Protein AF-A0A227J5T1-F1 (afdb_monomer_lite)

Sequence (65 aa):
ERVAQFMQAKEYRFENINDPSSDIMREWKISVTPTIYILRNGEVTSITTGITTPIGILARICLAR

Organism: Vibrio parahaemolyticus (NCBI:txid670)

Structure (mmCIF, N/CA/C/O backbone):
data_AF-A0A227J5T1-F1
#
_entry.id   AF-A0A227J5T1-F1
#
loop_
_atom_site.group_PDB
_atom_site.id
_atom_site.type_symbol
_atom_site.label_atom_id
_atom_site.label_alt_id
_atom_site.label_comp_id
_atom_site.label_asym_id
_atom_site.label_entity_id
_atom_site.label_seq_id
_atom_site.pdbx_PDB_ins_code
_atom_site.Cartn_x
_atom_site.Cartn_y
_atom_site.Cartn_z
_atom_site.occupancy
_atom_site.B_iso_or_equiv
_atom_site.auth_seq_id
_atom_site.auth_comp_id
_atom_site.auth_asym_id
_atom_site.auth_atom_id
_atom_site.pdbx_PDB_model_num
ATOM 1 N N . GLU A 1 1 ? -12.062 -4.975 15.483 1.00 82.12 1 GLU A N 1
ATOM 2 C CA . GLU A 1 1 ? -12.909 -3.765 15.638 1.00 82.12 1 GLU A CA 1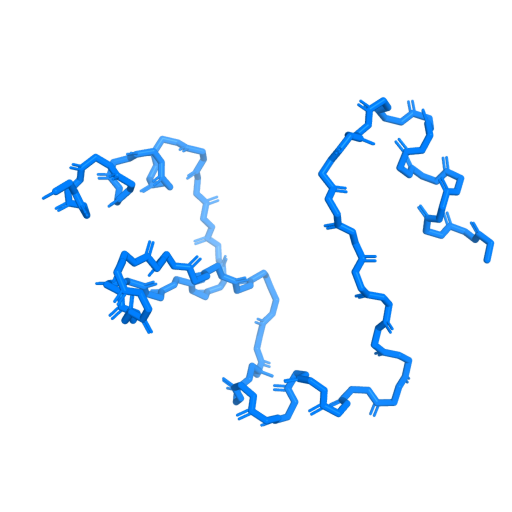
ATOM 3 C C . GLU A 1 1 ? -12.194 -2.455 15.299 1.00 82.12 1 GLU A C 1
ATOM 5 O O . GLU A 1 1 ? -12.700 -1.728 14.455 1.00 82.12 1 GLU A O 1
ATOM 10 N N . ARG A 1 2 ? -11.003 -2.172 15.856 1.00 94.94 2 ARG A N 1
ATOM 11 C CA . ARG A 1 2 ? -10.262 -0.905 15.642 1.00 94.94 2 ARG A CA 1
ATOM 12 C C . ARG A 1 2 ? -10.146 -0.442 14.180 1.00 94.94 2 ARG A C 1
ATOM 14 O O . ARG A 1 2 ? -10.378 0.728 13.900 1.00 94.94 2 ARG A O 1
ATOM 21 N N . VAL A 1 3 ? -9.776 -1.332 13.254 1.00 95.19 3 VAL A N 1
ATOM 22 C CA . VAL A 1 3 ? -9.614 -0.961 11.834 1.00 95.19 3 VAL A CA 1
ATOM 23 C C . VAL A 1 3 ? -10.958 -0.577 11.211 1.00 95.19 3 VAL A C 1
ATOM 25 O O . VAL A 1 3 ? -11.050 0.455 10.562 1.00 95.19 3 VAL A O 1
ATOM 28 N N . ALA A 1 4 ? -12.018 -1.346 11.474 1.00 94.75 4 ALA A N 1
ATOM 29 C CA . ALA A 1 4 ? -13.358 -1.047 10.969 1.00 94.75 4 ALA A CA 1
ATOM 30 C C . ALA A 1 4 ? -13.882 0.305 11.489 1.00 94.75 4 ALA A C 1
ATOM 32 O O . ALA A 1 4 ? -14.399 1.105 10.715 1.00 94.75 4 ALA A O 1
ATOM 33 N N . GLN A 1 5 ? -13.671 0.601 12.775 1.00 96.50 5 GLN A N 1
ATOM 34 C CA . GLN A 1 5 ? -14.019 1.900 13.364 1.00 96.50 5 GLN A CA 1
ATOM 35 C C . GLN A 1 5 ? -13.226 3.052 12.732 1.00 96.50 5 GLN A C 1
ATOM 37 O O . GLN A 1 5 ? -13.790 4.107 12.457 1.00 96.50 5 GLN A O 1
ATOM 42 N N . PHE A 1 6 ? -11.929 2.858 12.463 1.00 97.38 6 PHE A N 1
ATOM 43 C CA . PHE A 1 6 ? -11.108 3.860 11.779 1.00 97.38 6 PHE A CA 1
ATOM 44 C C . PHE A 1 6 ? -11.605 4.130 10.353 1.00 97.38 6 PHE A C 1
ATOM 46 O O . PHE A 1 6 ? -11.734 5.289 9.965 1.00 97.38 6 PHE A O 1
ATOM 53 N N . MET A 1 7 ? -11.931 3.074 9.601 1.00 97.06 7 MET A N 1
ATOM 54 C CA . MET A 1 7 ? -12.508 3.187 8.258 1.00 97.06 7 MET A CA 1
ATOM 55 C C . MET A 1 7 ? -13.827 3.968 8.286 1.00 97.06 7 MET A C 1
ATOM 57 O O . MET A 1 7 ? -14.008 4.880 7.483 1.00 97.06 7 MET A O 1
ATOM 61 N N . GLN A 1 8 ? -14.703 3.677 9.255 1.00 97.00 8 GLN A N 1
ATOM 62 C CA . GLN A 1 8 ? -15.968 4.390 9.442 1.00 97.00 8 GLN A CA 1
ATOM 63 C C . GLN A 1 8 ? -15.749 5.870 9.783 1.00 97.00 8 GLN A C 1
ATOM 65 O O . GLN A 1 8 ? -16.328 6.737 9.136 1.00 97.00 8 GLN A O 1
ATOM 70 N N . ALA A 1 9 ? -14.889 6.170 10.758 1.00 98.06 9 ALA A N 1
ATOM 71 C CA . ALA A 1 9 ? -14.614 7.540 11.197 1.00 98.06 9 ALA A CA 1
ATOM 72 C C . ALA A 1 9 ? -13.943 8.401 10.112 1.00 98.06 9 ALA A C 1
ATOM 74 O O . ALA A 1 9 ? -14.060 9.624 10.132 1.00 98.06 9 ALA A O 1
ATOM 75 N N . LYS A 1 10 ? -13.215 7.775 9.180 1.00 97.81 10 LYS A N 1
ATOM 76 C CA . LYS A 1 10 ? -12.602 8.435 8.019 1.00 97.81 10 LYS A CA 1
ATOM 77 C C . LYS A 1 10 ? -13.472 8.414 6.765 1.00 97.81 10 LYS A C 1
ATOM 79 O O . LYS A 1 10 ? -13.034 8.927 5.738 1.00 97.81 10 LYS A O 1
ATOM 84 N N . GLU A 1 11 ? -14.662 7.821 6.845 1.00 97.88 11 GLU A N 1
ATOM 85 C CA . GLU A 1 11 ? -15.582 7.638 5.719 1.00 97.88 11 GLU A CA 1
ATOM 86 C C . GLU A 1 11 ? -14.936 6.921 4.520 1.00 97.88 11 GLU A C 1
ATOM 88 O O . GLU A 1 11 ? -15.290 7.144 3.360 1.00 97.88 11 GLU A O 1
ATOM 93 N N . TYR A 1 12 ? -13.971 6.041 4.789 1.00 97.25 12 TYR A N 1
ATOM 94 C CA . TYR A 1 12 ? -13.326 5.243 3.759 1.00 97.25 12 TYR A CA 1
ATOM 95 C C . TYR A 1 12 ? -14.263 4.134 3.286 1.00 97.25 12 TYR A C 1
ATOM 97 O O . TYR A 1 12 ? -14.781 3.354 4.080 1.00 97.25 12 TYR A O 1
ATOM 105 N N . ARG A 1 13 ? -14.464 4.073 1.966 1.00 96.06 13 ARG A N 1
ATOM 106 C CA . ARG A 1 13 ? -15.387 3.137 1.301 1.00 96.06 13 ARG A CA 1
ATOM 107 C C . ARG A 1 13 ? -14.682 2.086 0.442 1.00 96.06 13 ARG A C 1
ATOM 109 O O . ARG A 1 13 ? -15.348 1.359 -0.281 1.00 96.06 13 ARG A O 1
ATOM 116 N N . PHE A 1 14 ? -13.351 2.053 0.459 1.00 95.75 14 PHE A N 1
ATOM 117 C CA . PHE A 1 14 ? -12.592 1.024 -0.244 1.00 95.75 14 PHE A CA 1
ATOM 118 C C . PHE A 1 14 ? -12.566 -0.273 0.571 1.00 95.75 14 PHE A C 1
ATOM 120 O O . PHE A 1 14 ? -12.581 -0.238 1.803 1.00 95.75 14 PHE A O 1
ATOM 127 N N . GLU A 1 15 ? -12.506 -1.404 -0.131 1.00 94.69 15 GLU A N 1
ATOM 128 C CA . GLU A 1 15 ? -12.390 -2.728 0.481 1.00 94.69 15 GLU A CA 1
ATOM 129 C C . GLU A 1 15 ? -11.114 -2.836 1.323 1.00 94.69 15 GLU A C 1
ATOM 131 O O . GLU A 1 15 ? -10.035 -2.407 0.911 1.00 94.69 15 GLU A O 1
ATOM 136 N N . ASN A 1 16 ? -11.236 -3.434 2.505 1.00 94.50 16 ASN A N 1
ATOM 137 C CA . ASN A 1 16 ? -10.121 -3.679 3.412 1.00 94.50 16 ASN A CA 1
ATOM 138 C C . ASN A 1 16 ? -10.087 -5.159 3.796 1.00 94.50 16 ASN A C 1
ATOM 140 O O . ASN A 1 16 ? -11.068 -5.696 4.309 1.00 94.50 16 ASN A O 1
ATOM 144 N N . ILE A 1 17 ? -8.924 -5.782 3.625 1.00 93.62 17 ILE A N 1
ATOM 145 C CA . ILE A 1 17 ? -8.653 -7.146 4.066 1.00 93.62 17 ILE A CA 1
ATOM 146 C C . ILE A 1 17 ? -7.702 -7.063 5.261 1.00 93.62 17 ILE A C 1
ATOM 148 O O . ILE A 1 17 ? -6.559 -6.631 5.129 1.00 93.62 17 ILE A O 1
ATOM 152 N N . ASN A 1 18 ? -8.174 -7.475 6.440 1.00 94.12 18 ASN A N 1
ATOM 153 C CA . ASN A 1 18 ? -7.323 -7.552 7.626 1.00 94.12 18 ASN A CA 1
ATOM 154 C C . ASN A 1 18 ? -6.445 -8.810 7.542 1.00 94.12 18 ASN A C 1
ATOM 156 O O . ASN A 1 18 ? -6.978 -9.912 7.452 1.00 94.12 18 ASN A O 1
ATOM 160 N N . ASP A 1 19 ? -5.126 -8.645 7.645 1.00 94.69 19 ASP A N 1
ATOM 161 C CA . ASP A 1 19 ? -4.136 -9.730 7.574 1.00 94.69 19 ASP A CA 1
ATOM 162 C C . ASP A 1 19 ? -3.425 -9.935 8.935 1.00 94.69 19 ASP A C 1
ATOM 164 O O . ASP A 1 19 ? -2.281 -9.509 9.115 1.00 94.69 19 ASP A O 1
ATOM 168 N N . PRO A 1 20 ? -4.101 -10.515 9.951 1.00 94.62 20 PRO A N 1
ATOM 169 C CA . PRO A 1 20 ? -3.567 -10.613 11.313 1.00 94.62 20 PRO A CA 1
ATOM 170 C C . PRO A 1 20 ? -2.386 -11.585 11.440 1.00 94.62 20 PRO A C 1
ATOM 172 O O . PRO A 1 20 ? -1.565 -11.430 12.341 1.00 94.62 20 PRO A O 1
ATOM 175 N N . SER A 1 21 ? -2.300 -12.585 10.562 1.00 96.12 21 SER A N 1
ATOM 176 C CA . SER A 1 21 ? -1.200 -13.550 10.502 1.00 96.12 21 SER A CA 1
ATOM 177 C C . SER A 1 21 ? -0.072 -13.093 9.576 1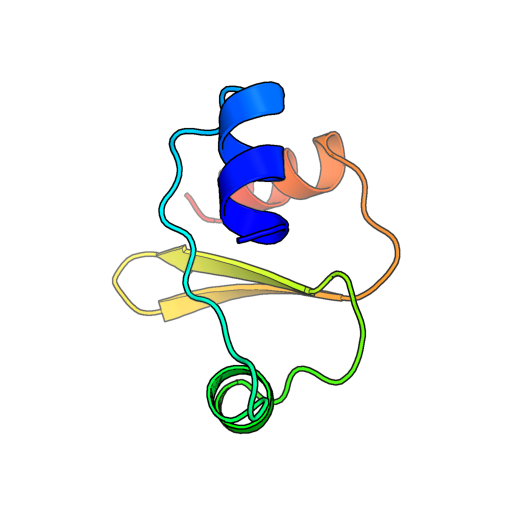.00 96.12 21 SER A C 1
ATOM 179 O O . SER A 1 21 ? 0.997 -13.707 9.594 1.00 96.12 21 SER A O 1
ATOM 181 N N . SER A 1 22 ? -0.264 -12.020 8.802 1.00 94.31 22 SER A N 1
ATOM 182 C CA . SER A 1 22 ? 0.669 -11.544 7.772 1.00 94.31 22 SER A CA 1
ATOM 183 C C . SER A 1 22 ? 0.889 -12.549 6.630 1.00 94.31 22 SER A C 1
ATOM 185 O O . SER A 1 22 ? 1.971 -12.584 6.039 1.00 94.31 22 SER A O 1
ATOM 187 N N . ASP A 1 23 ? -0.101 -13.401 6.346 1.00 96.94 23 ASP A N 1
ATOM 188 C CA . ASP A 1 23 ? -0.035 -14.396 5.268 1.00 96.94 23 ASP A CA 1
ATOM 189 C C . ASP A 1 23 ? -0.022 -13.714 3.898 1.00 96.94 23 ASP A C 1
ATOM 191 O O . ASP A 1 23 ? 0.848 -14.003 3.075 1.00 96.94 23 ASP A O 1
ATOM 195 N N . ILE A 1 24 ? -0.908 -12.734 3.695 1.00 95.00 24 ILE A N 1
ATOM 196 C CA . ILE A 1 24 ? -1.006 -11.975 2.440 1.00 95.00 24 ILE A CA 1
ATOM 197 C C . ILE A 1 24 ? 0.259 -11.132 2.254 1.00 95.00 24 ILE A C 1
ATOM 199 O O . ILE A 1 24 ? 0.866 -11.140 1.183 1.00 95.00 24 ILE A O 1
ATOM 203 N N . MET A 1 25 ? 0.719 -10.442 3.303 1.00 94.62 25 MET A N 1
ATOM 204 C CA . MET A 1 25 ? 1.964 -9.669 3.241 1.00 94.62 25 MET A CA 1
ATOM 205 C C . MET A 1 25 ? 3.170 -10.533 2.851 1.00 94.62 25 MET A C 1
ATOM 207 O O . MET A 1 25 ? 3.999 -10.092 2.050 1.00 94.62 25 MET A O 1
ATOM 211 N N . ARG A 1 26 ? 3.273 -11.761 3.383 1.00 95.00 26 ARG A N 1
ATOM 212 C CA . ARG A 1 26 ? 4.345 -12.706 3.028 1.00 95.00 26 ARG A CA 1
ATOM 213 C C . ARG A 1 26 ? 4.235 -13.191 1.590 1.00 95.00 26 ARG A C 1
ATOM 215 O O . ARG A 1 26 ? 5.248 -13.190 0.892 1.00 95.00 26 ARG A O 1
ATOM 222 N N . GLU A 1 27 ? 3.041 -13.575 1.147 1.00 95.44 27 GLU A N 1
ATOM 223 C CA . GLU A 1 27 ? 2.795 -14.038 -0.224 1.00 95.44 27 GLU A CA 1
ATOM 224 C C . GLU A 1 27 ? 3.206 -12.975 -1.253 1.00 95.44 27 GLU A C 1
ATOM 226 O O . GLU A 1 27 ? 3.917 -13.264 -2.217 1.00 95.44 27 GLU A O 1
ATOM 231 N N . TRP A 1 28 ? 2.868 -11.715 -0.978 1.00 93.62 28 TRP A N 1
ATOM 232 C CA . TRP A 1 28 ? 3.208 -10.571 -1.825 1.00 93.62 28 TRP A CA 1
ATOM 233 C C . TRP A 1 28 ? 4.634 -10.033 -1.607 1.00 93.62 28 TRP A C 1
ATOM 235 O O . TRP A 1 28 ? 5.046 -9.100 -2.299 1.00 93.62 28 TRP A O 1
ATOM 245 N N . LYS A 1 29 ? 5.415 -10.634 -0.695 1.00 93.00 29 LYS A N 1
ATOM 246 C CA . LYS A 1 29 ? 6.800 -10.256 -0.342 1.00 93.00 29 LYS A CA 1
ATOM 247 C C . LYS A 1 29 ? 6.943 -8.805 0.144 1.00 93.00 29 LYS A C 1
ATOM 249 O O . LYS A 1 29 ? 7.935 -8.135 -0.146 1.00 93.00 29 LYS A O 1
ATOM 254 N N . ILE A 1 30 ? 5.967 -8.319 0.907 1.00 93.88 30 ILE A N 1
ATOM 255 C CA . ILE A 1 30 ? 5.961 -6.963 1.468 1.00 93.88 30 ILE A CA 1
ATOM 256 C C . ILE A 1 30 ? 6.846 -6.922 2.720 1.00 93.88 30 ILE A C 1
ATOM 258 O O . ILE A 1 30 ? 6.507 -7.508 3.745 1.00 93.88 30 ILE A O 1
ATOM 262 N N . SER A 1 31 ? 7.969 -6.203 2.655 1.00 89.94 31 SER A N 1
ATOM 263 C CA . SER A 1 31 ? 8.938 -6.092 3.761 1.00 89.94 31 SER A CA 1
ATOM 264 C C . SER A 1 31 ? 8.918 -4.751 4.501 1.00 89.94 31 SER A C 1
ATOM 266 O O . SER A 1 31 ? 9.414 -4.665 5.622 1.00 89.94 31 SER A O 1
ATOM 268 N N . VAL A 1 32 ? 8.357 -3.697 3.897 1.00 90.88 32 VAL A N 1
ATOM 269 C CA . VAL A 1 32 ? 8.337 -2.335 4.455 1.00 90.88 32 VAL A CA 1
ATOM 270 C C . VAL A 1 32 ? 6.976 -1.686 4.205 1.00 90.88 32 VAL A C 1
ATOM 272 O O . VAL A 1 32 ? 6.341 -1.901 3.171 1.00 90.88 32 VAL A O 1
ATOM 275 N N . THR A 1 33 ? 6.526 -0.860 5.148 1.00 91.94 33 THR A N 1
ATOM 276 C CA . THR A 1 33 ? 5.288 -0.079 5.037 1.00 91.94 33 THR A CA 1
ATOM 277 C C . THR A 1 33 ? 5.578 1.422 4.901 1.00 91.94 33 THR A C 1
ATOM 279 O O . THR A 1 33 ? 6.472 1.915 5.592 1.00 91.94 33 THR A O 1
ATOM 282 N N . PRO A 1 34 ? 4.802 2.175 4.101 1.00 94.00 34 PRO A N 1
ATOM 283 C CA . PRO A 1 34 ? 3.740 1.692 3.215 1.00 94.00 34 PRO A CA 1
ATOM 284 C C . PRO A 1 34 ? 4.311 1.033 1.946 1.00 94.00 34 PRO A C 1
ATOM 286 O O . PRO A 1 34 ? 5.364 1.436 1.460 1.00 94.00 34 PRO A O 1
ATOM 289 N N . THR A 1 35 ? 3.604 0.040 1.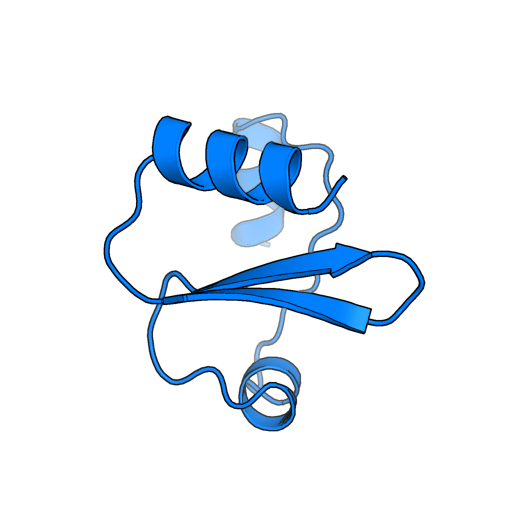398 1.00 95.12 35 THR A N 1
ATOM 290 C CA . THR A 1 35 ? 3.853 -0.502 0.052 1.00 95.12 35 THR A CA 1
ATOM 291 C C . THR A 1 35 ? 2.577 -0.389 -0.776 1.00 95.12 35 THR A C 1
ATOM 293 O O . THR A 1 35 ? 1.496 -0.711 -0.292 1.00 95.12 35 THR A O 1
ATOM 296 N N . ILE A 1 36 ? 2.701 0.092 -2.012 1.00 94.75 36 ILE A N 1
ATOM 297 C CA . ILE A 1 36 ? 1.593 0.347 -2.936 1.00 94.75 36 ILE A CA 1
ATOM 298 C C . ILE A 1 36 ? 1.874 -0.389 -4.245 1.00 94.75 36 ILE A C 1
ATOM 300 O O . ILE A 1 36 ? 2.879 -0.115 -4.904 1.00 94.75 36 ILE A O 1
ATOM 304 N N . TYR A 1 37 ? 0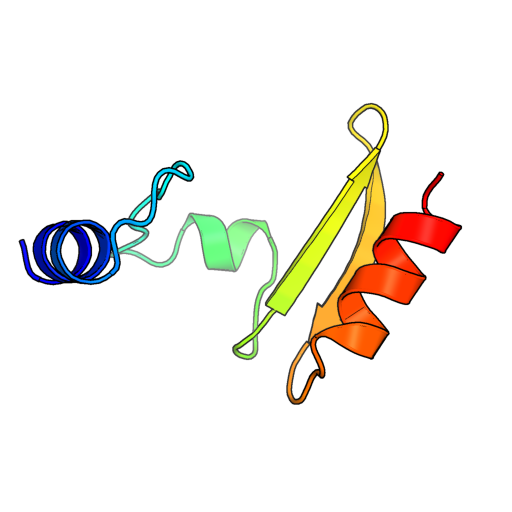.965 -1.285 -4.624 1.00 94.75 37 TYR A N 1
ATOM 305 C CA . TYR A 1 37 ? 0.953 -1.961 -5.920 1.00 94.75 37 TYR A CA 1
ATOM 306 C C . TYR A 1 37 ? -0.060 -1.277 -6.836 1.00 94.75 37 TYR A C 1
ATOM 308 O O . TYR A 1 37 ? -1.169 -0.949 -6.414 1.00 94.75 37 TYR A O 1
ATOM 316 N N . ILE A 1 38 ? 0.309 -1.079 -8.096 1.00 95.12 38 ILE A N 1
ATOM 317 C CA . ILE A 1 38 ? -0.594 -0.629 -9.156 1.00 95.12 38 ILE A CA 1
ATOM 318 C C . ILE A 1 38 ? -0.733 -1.788 -10.130 1.00 95.12 38 ILE A C 1
ATOM 320 O O . ILE A 1 38 ? 0.271 -2.316 -10.607 1.00 95.12 38 ILE A O 1
ATOM 324 N N . LEU A 1 39 ? -1.976 -2.190 -10.388 1.00 94.62 39 LEU A N 1
ATOM 325 C CA . LEU A 1 39 ? -2.303 -3.303 -11.267 1.00 94.62 39 LEU A CA 1
ATOM 326 C C . LEU A 1 39 ? -3.134 -2.826 -12.460 1.00 94.62 39 LEU A C 1
ATOM 328 O O . LEU A 1 39 ? -3.973 -1.932 -12.327 1.00 94.62 39 LEU A O 1
ATOM 332 N N . ARG A 1 40 ? -2.929 -3.458 -13.615 1.00 94.50 40 ARG A N 1
ATOM 333 C CA . ARG A 1 40 ? -3.747 -3.309 -14.823 1.00 94.50 40 ARG A CA 1
ATOM 334 C C . ARG A 1 40 ? -3.901 -4.664 -15.491 1.00 94.50 40 ARG A C 1
ATOM 336 O O . ARG A 1 40 ? -2.920 -5.368 -15.670 1.00 94.50 40 ARG A O 1
ATOM 343 N N . ASN A 1 41 ? -5.127 -5.012 -15.880 1.00 95.25 41 ASN A N 1
ATOM 344 C CA . ASN A 1 41 ? -5.430 -6.251 -16.609 1.00 95.25 41 ASN A CA 1
ATOM 345 C C . ASN A 1 41 ? -4.907 -7.527 -15.917 1.00 95.25 41 ASN A C 1
ATOM 347 O O . ASN A 1 41 ? -4.521 -8.480 -16.580 1.00 95.25 41 ASN A O 1
ATOM 351 N N . GLY A 1 42 ? -4.891 -7.539 -14.580 1.00 94.44 42 GLY A N 1
ATOM 352 C CA . GLY A 1 42 ? -4.382 -8.662 -13.786 1.00 94.44 42 GLY A CA 1
ATOM 353 C C . GLY A 1 42 ? -2.864 -8.668 -13.573 1.00 94.44 42 GLY A C 1
ATOM 354 O O . GLY A 1 42 ? -2.370 -9.522 -12.845 1.00 94.44 42 GLY A O 1
ATOM 355 N N . GLU A 1 43 ? -2.130 -7.707 -14.134 1.00 94.38 43 GLU A N 1
ATOM 356 C CA . GLU A 1 43 ? -0.673 -7.616 -14.024 1.00 94.38 43 GLU A CA 1
ATOM 357 C C . GLU A 1 43 ? -0.236 -6.418 -13.179 1.00 94.38 43 GLU A C 1
ATOM 359 O O . GLU A 1 43 ? -0.882 -5.368 -13.169 1.00 94.38 43 GLU A O 1
ATOM 364 N N . VAL A 1 44 ? 0.885 -6.557 -12.469 1.00 94.19 44 VAL A N 1
ATOM 365 C CA . VAL A 1 44 ? 1.488 -5.470 -11.686 1.00 94.19 44 VAL A CA 1
ATOM 366 C C . VAL A 1 44 ? 2.282 -4.553 -12.615 1.00 94.19 44 VAL A C 1
ATOM 368 O O . VAL A 1 44 ? 3.278 -4.971 -13.197 1.00 94.19 44 VAL A O 1
ATOM 371 N N . THR A 1 45 ? 1.885 -3.286 -12.714 1.00 95.44 45 THR A N 1
ATOM 372 C CA . THR A 1 45 ? 2.561 -2.281 -13.551 1.00 95.44 45 THR A CA 1
ATOM 373 C C . THR A 1 45 ? 3.584 -1.453 -12.778 1.00 95.44 45 THR A C 1
ATOM 375 O O . THR A 1 45 ? 4.541 -0.946 -13.358 1.00 95.44 45 THR A O 1
ATOM 378 N N . SER A 1 46 ? 3.398 -1.287 -11.465 1.00 94.50 46 SER A N 1
ATOM 379 C CA . SER A 1 46 ? 4.312 -0.525 -10.611 1.00 94.50 46 SER A CA 1
ATOM 380 C C . SER A 1 46 ? 4.192 -0.947 -9.149 1.00 94.50 46 SER A C 1
ATOM 382 O O . SER A 1 46 ? 3.096 -1.200 -8.652 1.00 94.50 46 SER A O 1
ATOM 384 N N . ILE A 1 47 ? 5.320 -0.926 -8.436 1.00 93.88 47 ILE A N 1
ATOM 385 C CA . ILE A 1 47 ? 5.415 -1.156 -6.989 1.00 93.88 47 ILE A CA 1
ATOM 386 C C . ILE A 1 47 ? 6.166 0.028 -6.372 1.00 93.88 47 ILE A C 1
ATOM 388 O O . ILE A 1 47 ? 7.150 0.512 -6.931 1.00 93.88 47 ILE A O 1
ATOM 392 N N . THR A 1 48 ? 5.697 0.561 -5.248 1.00 93.81 48 THR A N 1
ATOM 393 C CA . THR A 1 48 ? 6.387 1.633 -4.512 1.00 93.81 48 THR A CA 1
ATOM 394 C C . THR A 1 48 ? 6.356 1.345 -3.021 1.00 93.81 48 THR A C 1
ATOM 396 O O . THR A 1 48 ? 5.283 1.137 -2.463 1.00 93.81 48 THR A O 1
ATOM 399 N N . THR A 1 49 ? 7.527 1.364 -2.388 1.00 93.69 49 THR A N 1
ATOM 400 C CA . THR A 1 49 ? 7.725 0.971 -0.990 1.00 93.69 49 THR A CA 1
ATOM 401 C C . THR A 1 49 ? 8.468 2.065 -0.227 1.00 93.69 49 THR A C 1
ATOM 403 O O . THR A 1 49 ? 9.475 2.583 -0.707 1.00 93.69 49 THR A O 1
ATOM 406 N N . GLY A 1 50 ? 7.982 2.404 0.967 1.00 91.81 50 GLY A N 1
ATOM 407 C CA . GLY A 1 50 ? 8.543 3.445 1.827 1.00 91.81 50 GLY A CA 1
ATOM 408 C C . GLY A 1 50 ? 7.892 4.814 1.618 1.00 91.81 50 GLY A C 1
ATOM 409 O O . GLY A 1 50 ? 6.695 4.919 1.355 1.00 91.81 50 GLY A O 1
ATOM 410 N N . ILE A 1 51 ? 8.671 5.885 1.789 1.00 91.50 51 ILE A N 1
ATOM 411 C CA . ILE A 1 51 ? 8.167 7.263 1.707 1.00 91.50 51 ILE A CA 1
ATOM 412 C C . ILE A 1 51 ? 7.597 7.522 0.309 1.00 91.50 51 ILE A C 1
ATOM 414 O O . ILE A 1 51 ? 8.263 7.321 -0.705 1.00 91.50 51 ILE A O 1
ATOM 418 N N . THR A 1 52 ? 6.359 8.004 0.264 1.00 91.25 52 THR A N 1
ATOM 419 C CA . THR A 1 52 ? 5.637 8.286 -0.977 1.00 91.25 52 THR A CA 1
ATOM 420 C C . THR A 1 52 ? 4.803 9.559 -0.840 1.00 91.25 52 THR A C 1
ATOM 422 O O . THR A 1 52 ? 4.500 9.995 0.271 1.00 91.25 52 THR A O 1
ATOM 425 N N . THR A 1 53 ? 4.433 10.167 -1.969 1.00 93.81 53 THR A N 1
ATOM 426 C CA . THR A 1 53 ? 3.600 11.378 -2.022 1.00 93.81 53 THR A CA 1
ATOM 427 C C . THR A 1 53 ? 2.334 11.124 -2.846 1.00 93.81 53 THR A C 1
ATOM 429 O O . THR A 1 53 ? 2.387 10.370 -3.822 1.00 93.81 53 THR A O 1
ATOM 432 N N . PRO A 1 54 ? 1.197 11.775 -2.529 1.00 93.94 54 PRO A N 1
ATOM 433 C CA . PRO A 1 54 ? -0.036 11.617 -3.305 1.00 93.94 54 PRO A CA 1
ATOM 434 C C . PRO A 1 54 ? 0.144 11.906 -4.801 1.00 93.94 54 PRO A C 1
ATOM 436 O O . PRO A 1 54 ? -0.324 11.145 -5.644 1.00 93.94 54 PRO A O 1
ATOM 439 N N . ILE A 1 55 ? 0.894 12.959 -5.142 1.00 95.81 55 ILE A N 1
ATOM 440 C CA . ILE A 1 55 ? 1.187 13.320 -6.538 1.00 95.81 55 ILE A CA 1
ATOM 441 C C . ILE A 1 55 ? 2.019 12.225 -7.219 1.00 95.81 55 ILE A C 1
ATOM 443 O O . ILE A 1 55 ? 1.731 11.848 -8.354 1.00 95.81 55 ILE A O 1
ATOM 447 N N . GLY A 1 56 ? 3.015 11.667 -6.524 1.00 94.50 56 GLY A N 1
ATOM 448 C CA . GLY A 1 56 ? 3.827 10.568 -7.046 1.00 94.50 56 GLY A CA 1
ATOM 449 C C . GLY A 1 56 ? 3.010 9.304 -7.328 1.00 94.50 56 GLY A C 1
ATOM 450 O O . GLY A 1 56 ? 3.262 8.625 -8.327 1.00 94.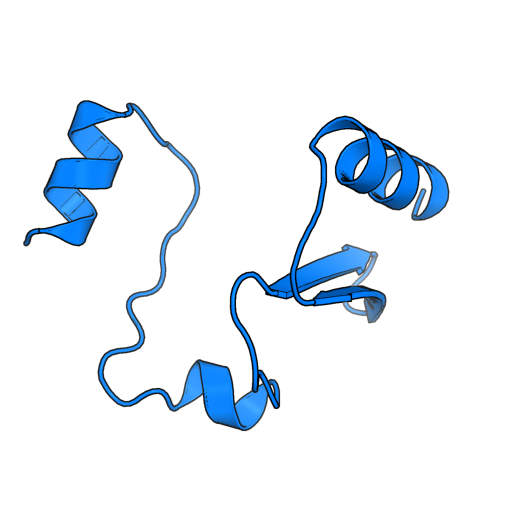50 56 GLY A O 1
ATOM 451 N N . ILE A 1 57 ? 2.017 9.007 -6.488 1.00 94.88 57 ILE A N 1
ATOM 452 C CA . ILE A 1 57 ? 1.082 7.891 -6.691 1.00 94.88 57 ILE A CA 1
ATOM 453 C C . ILE A 1 57 ? 0.196 8.158 -7.914 1.00 94.88 57 ILE A C 1
ATOM 455 O O . ILE A 1 57 ? 0.117 7.313 -8.805 1.00 94.88 57 ILE A O 1
ATOM 459 N N . LEU A 1 58 ? -0.415 9.345 -8.007 1.00 95.50 58 LEU A N 1
ATOM 460 C CA . LEU A 1 58 ? -1.274 9.721 -9.137 1.00 95.50 58 LEU A CA 1
ATOM 461 C C . LEU A 1 58 ? -0.529 9.680 -10.478 1.00 95.50 58 LEU A C 1
ATOM 463 O O . LEU A 1 58 ? -1.077 9.194 -11.467 1.00 95.50 58 LEU A O 1
ATOM 467 N N . ALA A 1 59 ? 0.727 10.131 -10.513 1.00 95.50 59 ALA A N 1
ATOM 468 C CA . ALA A 1 59 ? 1.562 10.057 -11.709 1.00 95.50 59 ALA A CA 1
ATOM 469 C C . ALA A 1 59 ? 1.779 8.605 -12.165 1.00 95.50 59 ALA A C 1
ATOM 471 O O . ALA A 1 59 ? 1.619 8.308 -13.345 1.00 95.50 59 ALA A O 1
ATOM 472 N N . ARG A 1 60 ? 2.066 7.681 -11.238 1.00 95.19 60 ARG A N 1
ATOM 473 C CA . ARG A 1 60 ? 2.230 6.252 -11.564 1.00 95.19 60 ARG A CA 1
ATOM 474 C C . ARG A 1 60 ? 0.929 5.619 -12.046 1.00 95.19 60 ARG A C 1
ATOM 476 O O . ARG A 1 60 ? 0.962 4.854 -12.997 1.00 95.19 60 ARG A O 1
ATOM 483 N N . ILE A 1 61 ? -0.213 5.974 -11.451 1.00 94.94 61 ILE A N 1
ATOM 484 C CA . ILE A 1 61 ? -1.531 5.533 -11.938 1.00 94.94 61 ILE A CA 1
ATOM 485 C C . ILE A 1 61 ? -1.776 6.049 -13.363 1.00 94.94 61 ILE A C 1
ATOM 487 O O . ILE A 1 61 ? -2.313 5.325 -14.197 1.00 94.94 61 ILE A O 1
ATOM 491 N N . CYS A 1 62 ? -1.374 7.290 -13.657 1.00 94.31 62 CYS A N 1
ATOM 492 C CA . CYS A 1 62 ? -1.502 7.872 -14.990 1.00 94.31 62 CYS A CA 1
ATOM 493 C C . CYS A 1 62 ? -0.604 7.176 -16.022 1.00 94.31 62 CYS A C 1
ATOM 495 O O . CYS A 1 62 ? -1.071 6.884 -17.116 1.00 94.31 62 CYS A O 1
ATOM 497 N N . LEU A 1 63 ? 0.648 6.879 -15.661 1.00 93.12 63 LEU A N 1
ATOM 498 C CA . LEU A 1 63 ? 1.604 6.150 -16.504 1.00 93.12 63 LEU A CA 1
ATOM 499 C C . LEU A 1 63 ? 1.227 4.684 -16.693 1.00 93.12 63 LEU A C 1
ATOM 501 O O . LEU A 1 63 ? 1.556 4.093 -17.711 1.00 93.12 63 LEU A O 1
ATOM 505 N N . ALA A 1 64 ? 0.524 4.110 -15.722 1.00 89.81 64 ALA A N 1
ATOM 506 C CA . ALA A 1 64 ? -0.005 2.770 -15.823 1.00 89.81 64 ALA A CA 1
ATOM 507 C C . ALA A 1 64 ? -1.214 2.681 -16.762 1.00 89.81 64 ALA A C 1
ATOM 509 O O . ALA A 1 64 ? -1.788 1.607 -16.764 1.00 89.81 64 ALA A O 1
ATOM 510 N N . ARG A 1 65 ? -1.656 3.749 -17.458 1.00 72.50 65 ARG A N 1
ATOM 511 C CA . ARG A 1 65 ? -2.798 3.737 -18.398 1.00 72.50 65 ARG A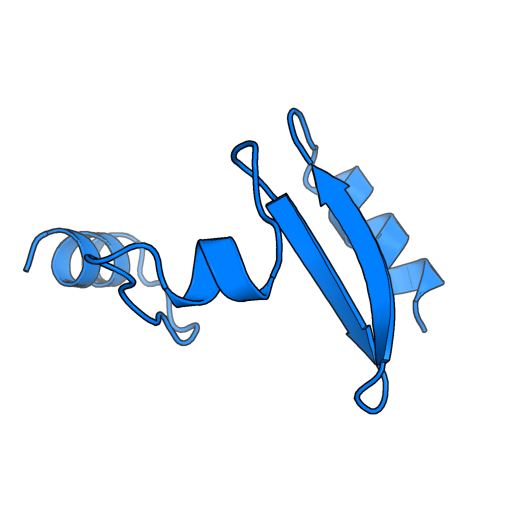 CA 1
ATOM 512 C C . ARG A 1 65 ? -2.582 2.857 -19.622 1.00 72.50 65 ARG A C 1
ATOM 514 O O . ARG A 1 65 ? -1.473 2.892 -20.181 1.00 72.50 65 ARG A O 1
#

pLDDT: mean 94.08, std 3.54, range [72.5, 98.06]

InterPro domains:
  IPR036249 Thioredoxin-like superfamily [SSF52833] (2-57)

Secondary structure (DSSP, 8-state):
-HHHHHHHHTT--S-----TT-HHHHHTT--SSSEEEEEETTEEEEEEESS--HHHHHHHHHHT-

Radius of gyration: 13.68 Å; chains: 1; bounding box: 25×28×34 Å

Foldseek 3Di:
DVVVVVCVVVVPDDDDDDDPVCPVVVVVVPDAPPKDFDDDPRHTQDIDGDDDDPVRVVVSNVVVD